Protein AF-A0A4Z2BGU3-F1 (afdb_monomer)

Structure (mmCIF, N/CA/C/O backbone):
data_AF-A0A4Z2BGU3-F1
#
_entry.id   AF-A0A4Z2BGU3-F1
#
loop_
_atom_site.group_PDB
_atom_site.id
_atom_site.type_symbol
_atom_site.label_atom_id
_atom_site.label_alt_id
_atom_site.label_comp_id
_atom_site.label_asym_id
_atom_site.label_entity_id
_atom_site.label_seq_id
_atom_site.pdbx_PDB_ins_code
_atom_site.Cartn_x
_atom_site.Cartn_y
_atom_site.Cartn_z
_atom_site.occupancy
_atom_site.B_iso_or_equiv
_atom_site.auth_seq_id
_atom_site.auth_comp_id
_atom_site.auth_asym_id
_atom_site.auth_atom_id
_atom_site.pdbx_PDB_model_num
ATOM 1 N N . MET A 1 1 ? 43.086 -27.830 48.331 1.00 40.44 1 MET A N 1
ATOM 2 C CA . MET A 1 1 ? 41.665 -27.999 47.960 1.00 40.44 1 MET A CA 1
ATOM 3 C C . MET A 1 1 ? 41.104 -26.617 47.693 1.00 40.44 1 MET A C 1
ATOM 5 O O . MET A 1 1 ? 41.112 -25.776 48.580 1.00 40.44 1 MET A O 1
ATOM 9 N N . THR A 1 2 ? 40.822 -26.339 46.428 1.00 34.16 2 THR A N 1
ATOM 10 C CA . THR A 1 2 ? 40.597 -25.007 45.864 1.00 34.16 2 THR A CA 1
ATOM 11 C C . THR A 1 2 ? 39.148 -24.561 46.048 1.00 34.16 2 THR A C 1
ATOM 13 O O . THR A 1 2 ? 38.227 -25.212 45.564 1.00 34.16 2 THR A O 1
ATOM 16 N N . ASN A 1 3 ? 38.958 -23.426 46.726 1.00 42.12 3 ASN A N 1
ATOM 17 C CA . ASN A 1 3 ? 37.692 -22.697 46.758 1.00 42.12 3 ASN A CA 1
ATOM 18 C C . ASN A 1 3 ? 37.441 -22.068 45.380 1.00 42.12 3 ASN A C 1
ATOM 20 O O . ASN A 1 3 ? 38.198 -21.198 44.949 1.00 42.12 3 ASN A O 1
ATOM 24 N N . PHE A 1 4 ? 36.389 -22.507 44.690 1.00 38.09 4 PHE A N 1
ATOM 25 C CA . PHE A 1 4 ? 35.907 -21.856 43.472 1.00 38.09 4 PHE A CA 1
ATOM 26 C C . PHE A 1 4 ? 34.986 -20.676 43.831 1.00 38.09 4 PHE A C 1
ATOM 28 O O . PHE A 1 4 ? 34.044 -20.861 44.602 1.00 38.09 4 PHE A O 1
ATOM 35 N N . PRO A 1 5 ? 35.209 -19.473 43.272 1.00 45.97 5 PRO A N 1
ATOM 36 C CA . PRO A 1 5 ? 34.321 -18.336 43.465 1.00 45.97 5 PRO A CA 1
ATOM 37 C C . PRO A 1 5 ? 33.085 -18.479 42.565 1.00 45.97 5 PRO A C 1
ATOM 39 O O . PRO A 1 5 ? 33.201 -18.705 41.358 1.00 45.97 5 PRO A O 1
ATOM 42 N N . LEU A 1 6 ? 31.891 -18.323 43.141 1.00 47.41 6 LEU A N 1
ATOM 43 C CA . LEU A 1 6 ? 30.634 -18.268 42.393 1.00 47.41 6 LEU A CA 1
ATOM 44 C C . LEU A 1 6 ? 30.625 -17.013 41.508 1.00 47.41 6 LEU A C 1
ATOM 46 O O . LEU A 1 6 ? 30.475 -15.884 41.970 1.00 47.41 6 LEU A O 1
ATOM 50 N N . SER A 1 7 ? 30.833 -17.219 40.211 1.00 49.62 7 SER A N 1
ATOM 51 C CA . SER A 1 7 ? 30.857 -16.169 39.200 1.00 49.62 7 SER A CA 1
ATOM 52 C C . SER A 1 7 ? 29.472 -15.542 38.999 1.00 49.62 7 SER A C 1
ATOM 54 O O . SER A 1 7 ? 28.529 -16.226 38.599 1.00 49.62 7 SER A O 1
ATOM 56 N N . GLY A 1 8 ? 29.382 -14.218 39.154 1.00 49.88 8 GLY A N 1
ATOM 57 C CA . GLY A 1 8 ? 28.231 -13.360 38.832 1.00 49.88 8 GLY A CA 1
ATOM 58 C C . GLY A 1 8 ? 27.866 -13.261 37.340 1.00 49.88 8 GLY A C 1
ATOM 59 O O . GLY A 1 8 ? 27.484 -12.196 36.865 1.00 49.88 8 GLY A O 1
ATOM 60 N N . ARG A 1 9 ? 27.988 -14.356 36.577 1.00 48.38 9 ARG A N 1
ATOM 61 C CA . ARG A 1 9 ? 27.532 -14.448 35.176 1.00 48.38 9 ARG A CA 1
ATOM 62 C C . ARG A 1 9 ? 26.147 -15.076 35.032 1.00 48.38 9 ARG A C 1
ATOM 64 O O . ARG A 1 9 ? 25.518 -14.880 33.999 1.00 48.38 9 ARG A O 1
ATOM 71 N N . TYR A 1 10 ? 25.663 -15.781 36.055 1.00 39.12 10 TYR A N 1
ATOM 72 C CA . TYR A 1 10 ? 24.391 -16.504 35.971 1.00 39.12 10 TYR A CA 1
ATOM 73 C C . TYR A 1 10 ? 23.159 -15.585 36.119 1.00 39.12 10 TYR A C 1
ATOM 75 O O . TYR A 1 10 ? 22.133 -15.842 35.501 1.00 39.12 10 TYR A O 1
ATOM 83 N N . CYS A 1 11 ? 23.266 -14.449 36.828 1.00 44.94 11 CYS A N 1
ATOM 84 C CA . CYS A 1 11 ? 22.149 -13.492 36.950 1.00 44.94 11 CYS A CA 1
ATOM 85 C C . CYS A 1 11 ? 21.873 -12.667 35.678 1.00 44.94 11 CYS A C 1
ATOM 87 O O . CYS A 1 11 ? 20.721 -12.341 35.409 1.00 44.94 11 CYS A O 1
ATOM 89 N N . ARG A 1 12 ? 22.881 -12.366 34.841 1.00 44.34 12 ARG A N 1
ATOM 90 C CA . ARG A 1 12 ? 22.673 -11.546 33.621 1.00 44.34 12 ARG A CA 1
ATOM 91 C C . ARG A 1 12 ? 21.883 -12.253 32.518 1.00 44.34 12 ARG A C 1
ATOM 93 O O . ARG A 1 12 ? 21.400 -11.599 31.593 1.00 44.34 12 ARG A O 1
ATOM 100 N N . GLN A 1 13 ? 21.779 -13.580 32.571 1.00 43.09 13 GLN A N 1
ATOM 101 C CA . GLN A 1 13 ? 21.032 -14.341 31.568 1.00 43.09 13 GLN A CA 1
ATOM 102 C C . GLN A 1 13 ? 19.517 -14.276 31.803 1.00 43.09 13 GLN A C 1
ATOM 104 O O . GLN A 1 13 ? 18.765 -14.333 30.834 1.00 43.09 13 GLN A O 1
ATOM 109 N N . TYR A 1 14 ? 19.066 -14.054 33.042 1.00 43.28 14 TYR A N 1
ATOM 110 C CA . TYR A 1 14 ? 17.636 -13.962 33.358 1.00 43.28 14 TYR A CA 1
ATOM 111 C C . TYR A 1 14 ? 17.038 -12.566 33.125 1.00 43.28 14 TYR A C 1
ATOM 113 O O . TYR A 1 14 ? 15.867 -12.466 32.767 1.00 43.28 14 TYR A O 1
ATOM 121 N N . GLU A 1 15 ? 17.827 -11.490 33.214 1.00 46.38 15 GLU A N 1
ATOM 122 C CA . GLU A 1 15 ? 17.351 -10.131 32.886 1.00 46.38 15 GLU A CA 1
ATOM 123 C C . GLU A 1 15 ? 17.120 -9.930 31.378 1.00 46.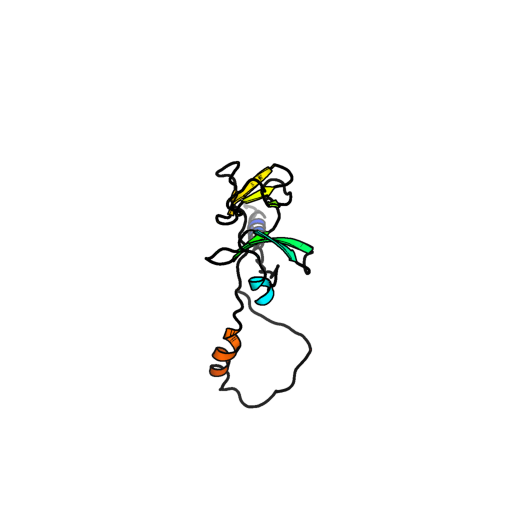38 15 GLU A C 1
ATOM 125 O O . GLU A 1 15 ? 16.245 -9.168 30.972 1.00 46.38 15 GLU A O 1
ATOM 130 N N . ASN A 1 16 ? 17.842 -10.665 30.524 1.00 47.91 16 ASN A N 1
ATOM 131 C CA . ASN A 1 16 ? 17.658 -10.596 29.070 1.00 47.91 16 ASN A CA 1
ATOM 132 C C . ASN A 1 16 ? 16.442 -11.392 28.561 1.00 47.91 16 ASN A C 1
ATOM 134 O O . ASN A 1 16 ? 16.016 -11.187 27.426 1.00 47.91 16 ASN A O 1
ATOM 138 N N . ALA A 1 17 ? 15.852 -12.259 29.390 1.00 47.47 17 ALA A N 1
ATOM 139 C CA . ALA A 1 17 ? 14.669 -13.044 29.034 1.00 47.47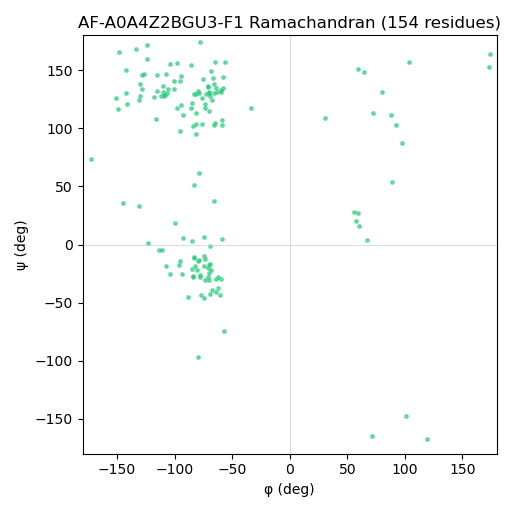 17 ALA A CA 1
ATOM 140 C C . ALA A 1 17 ? 13.343 -12.275 29.220 1.00 47.47 17 ALA A C 1
ATOM 142 O O . ALA A 1 17 ? 12.302 -12.720 28.744 1.00 47.47 17 ALA A O 1
ATOM 143 N N . GLN A 1 18 ? 13.359 -11.109 29.878 1.00 49.94 18 GLN A N 1
ATOM 144 C CA . GLN A 1 18 ? 12.150 -10.337 30.200 1.00 49.94 18 GLN A CA 1
ATOM 145 C C . GLN A 1 18 ? 11.763 -9.265 29.177 1.00 49.94 18 GLN A C 1
ATOM 147 O O . GLN A 1 18 ? 10.771 -8.564 29.372 1.00 49.94 18 GLN A O 1
ATOM 152 N N . LYS A 1 19 ? 12.448 -9.158 28.034 1.00 47.00 19 LYS A N 1
ATOM 153 C CA . LYS A 1 19 ? 11.965 -8.316 26.928 1.00 47.00 19 LYS A CA 1
ATOM 154 C C . LYS A 1 19 ? 10.936 -9.068 26.077 1.00 47.00 19 LYS A C 1
ATOM 156 O O . LYS A 1 19 ? 11.048 -9.139 24.857 1.00 47.00 19 LYS A O 1
ATOM 161 N N . MET A 1 20 ? 9.924 -9.633 26.734 1.00 49.03 20 MET A N 1
ATOM 162 C CA . MET A 1 20 ? 8.697 -10.070 26.077 1.00 49.03 20 MET A CA 1
ATOM 163 C C . MET A 1 20 ? 8.008 -8.808 25.564 1.00 49.03 20 MET A C 1
ATOM 165 O O . MET A 1 20 ? 7.465 -8.013 26.329 1.00 49.03 20 MET A O 1
ATOM 169 N N . ILE A 1 21 ? 8.127 -8.575 24.260 1.00 57.31 21 ILE A N 1
ATOM 170 C CA . ILE A 1 21 ? 7.494 -7.457 23.569 1.00 57.31 21 ILE A CA 1
ATOM 171 C C . ILE A 1 21 ? 5.989 -7.598 23.797 1.00 57.31 21 ILE A C 1
ATOM 173 O O . ILE A 1 21 ? 5.360 -8.493 23.238 1.00 57.31 21 ILE A O 1
ATOM 177 N N . SER A 1 22 ? 5.417 -6.734 24.636 1.00 64.00 22 SER A N 1
ATOM 178 C CA . SER A 1 22 ? 3.969 -6.594 24.758 1.00 64.00 22 SER A CA 1
ATOM 179 C C . SER A 1 22 ? 3.425 -6.203 23.382 1.00 64.00 22 SER A C 1
ATOM 181 O O . SER A 1 22 ? 3.617 -5.075 22.921 1.00 64.00 22 SER A O 1
ATOM 183 N N . GLN A 1 23 ? 2.827 -7.160 22.672 1.00 64.62 23 GLN A N 1
ATOM 184 C CA . GLN A 1 23 ? 2.214 -6.912 21.373 1.00 64.62 23 GLN A CA 1
ATOM 185 C C . GLN A 1 23 ? 0.831 -6.316 21.614 1.00 64.62 23 GLN A C 1
ATOM 187 O O . GLN A 1 23 ? -0.105 -7.010 21.996 1.00 64.62 23 GLN A O 1
ATOM 192 N N . LYS A 1 24 ? 0.708 -5.002 21.422 1.00 72.06 24 LYS A N 1
ATOM 193 C CA . LYS A 1 24 ? -0.573 -4.303 21.515 1.00 72.06 24 LYS A CA 1
ATOM 194 C C . LYS A 1 24 ? -1.147 -4.113 20.115 1.00 72.06 24 LYS A C 1
ATOM 196 O O . LYS A 1 24 ? -0.552 -3.421 19.291 1.00 72.06 24 LYS A O 1
ATOM 201 N N . ALA A 1 25 ? -2.311 -4.702 19.854 1.00 75.12 25 ALA A N 1
ATOM 202 C CA . ALA A 1 25 ? -3.084 -4.387 18.661 1.00 75.12 25 ALA A CA 1
ATOM 203 C C . ALA A 1 25 ? -3.674 -2.974 18.792 1.00 75.12 25 ALA A C 1
ATOM 205 O O . ALA A 1 25 ? -4.195 -2.598 19.843 1.00 75.12 25 ALA A O 1
ATOM 206 N N . GLN A 1 26 ? -3.579 -2.186 17.725 1.00 80.94 26 GLN A N 1
ATOM 207 C CA . GLN A 1 26 ? -4.159 -0.850 17.648 1.00 80.94 26 GLN A CA 1
ATOM 208 C C . GLN A 1 26 ? -5.001 -0.750 16.381 1.00 80.94 26 GLN A C 1
ATOM 210 O O . GLN A 1 26 ? -4.556 -1.135 15.298 1.00 80.94 26 GLN A O 1
ATOM 215 N N . VAL A 1 27 ? -6.206 -0.203 16.519 1.00 83.31 27 VAL A N 1
ATOM 216 C CA . VAL A 1 27 ? -7.019 0.198 15.373 1.00 83.31 27 VAL A CA 1
ATOM 217 C C . VAL A 1 27 ? -6.403 1.465 14.794 1.00 83.31 27 VAL A C 1
ATOM 219 O O . VAL A 1 27 ? -6.238 2.449 15.503 1.00 83.31 27 VAL A O 1
ATOM 222 N N . VAL A 1 28 ? -6.006 1.416 13.524 1.00 83.69 28 VAL A N 1
ATOM 223 C CA . VAL A 1 28 ? -5.328 2.541 12.855 1.00 83.69 28 VAL A CA 1
ATOM 224 C C . VAL A 1 28 ? -6.206 3.255 11.831 1.00 83.69 28 VAL A C 1
ATOM 226 O O . VAL A 1 28 ? -5.907 4.378 11.433 1.00 83.69 28 VAL A O 1
ATOM 229 N N . LEU A 1 29 ? -7.279 2.602 11.383 1.00 83.69 29 LEU A N 1
ATOM 230 C CA . LEU A 1 29 ? -8.232 3.145 10.428 1.00 83.69 29 LEU A CA 1
ATOM 231 C C . LEU A 1 29 ? -9.607 2.519 10.682 1.00 83.69 29 LEU A C 1
ATOM 233 O O . LEU A 1 29 ? -9.737 1.296 10.679 1.00 83.69 29 LEU A O 1
ATOM 237 N N . LEU A 1 30 ? -10.614 3.369 10.870 1.00 83.12 30 LEU A N 1
ATOM 238 C CA . LEU A 1 30 ? -12.020 2.991 10.976 1.00 83.12 30 LEU A CA 1
ATOM 239 C C . LEU A 1 30 ? -12.741 3.435 9.706 1.00 83.12 30 LEU A C 1
ATOM 241 O O . LEU A 1 30 ? -12.617 4.586 9.290 1.00 83.12 30 LEU A O 1
ATOM 245 N N . LEU A 1 31 ? -13.467 2.511 9.083 1.00 83.25 31 LEU A N 1
ATOM 246 C CA . LEU A 1 31 ? -14.302 2.780 7.919 1.00 83.25 31 LEU A CA 1
ATOM 247 C C . LEU A 1 31 ? -15.678 2.182 8.176 1.00 83.25 31 LEU A C 1
ATOM 249 O O . LEU A 1 31 ? -15.784 0.988 8.452 1.00 83.25 31 LEU A O 1
ATOM 253 N N . ASP A 1 32 ? -16.708 3.012 8.079 1.00 82.75 32 ASP A N 1
ATOM 254 C CA . ASP A 1 32 ? -18.094 2.562 8.100 1.00 82.75 32 ASP A CA 1
ATOM 255 C C . ASP A 1 32 ? -18.505 1.967 6.739 1.00 82.75 32 ASP A C 1
ATOM 257 O O . ASP A 1 32 ? -17.751 1.981 5.755 1.00 82.75 32 ASP A O 1
ATOM 261 N N . ALA A 1 33 ? -19.717 1.416 6.685 1.00 83.19 33 ALA A N 1
ATOM 262 C CA . ALA A 1 33 ? -20.245 0.783 5.484 1.00 83.19 33 ALA A CA 1
ATOM 263 C C . ALA A 1 33 ? -20.380 1.764 4.304 1.00 83.19 33 ALA A C 1
ATOM 265 O O . ALA A 1 33 ? -20.100 1.394 3.163 1.00 83.19 33 ALA A O 1
ATOM 266 N N . GLU A 1 34 ? -20.759 3.018 4.551 1.00 85.44 34 GLU A N 1
ATOM 267 C CA . GLU A 1 34 ? -20.930 4.036 3.510 1.00 85.44 34 GLU A CA 1
ATOM 268 C C . GLU A 1 34 ? -19.580 4.452 2.908 1.00 85.44 34 GLU A C 1
ATOM 270 O O . GLU A 1 34 ? -19.411 4.525 1.685 1.00 85.44 34 GLU A O 1
ATOM 275 N N . MET A 1 35 ? -18.567 4.631 3.755 1.00 85.19 35 MET A N 1
ATOM 276 C CA . MET A 1 35 ? -17.184 4.873 3.366 1.00 85.19 35 MET A CA 1
ATOM 277 C C . MET A 1 35 ? -16.633 3.707 2.553 1.00 85.19 35 MET A C 1
ATOM 279 O O . MET A 1 35 ? -15.996 3.927 1.527 1.00 85.19 35 MET A O 1
ATOM 283 N N . VAL A 1 36 ? -16.897 2.466 2.963 1.00 85.25 36 VAL A N 1
ATOM 284 C CA . VAL A 1 36 ? -16.493 1.268 2.215 1.00 85.25 36 VAL A CA 1
ATOM 285 C C . VAL A 1 36 ? -17.194 1.188 0.853 1.00 85.25 36 VAL A C 1
ATOM 287 O O . VAL A 1 36 ? -16.563 0.851 -0.160 1.00 85.25 36 VAL A O 1
ATOM 290 N N . ASN A 1 37 ? -18.479 1.527 0.794 1.00 84.88 37 ASN A N 1
ATOM 291 C CA . ASN A 1 37 ? -19.263 1.516 -0.438 1.00 84.88 37 ASN A CA 1
ATOM 292 C C . ASN A 1 37 ? -18.798 2.593 -1.422 1.00 84.88 37 ASN A C 1
ATOM 294 O O . ASN A 1 37 ? -18.656 2.295 -2.608 1.00 84.88 37 ASN A O 1
ATOM 298 N N . SER A 1 38 ? -18.451 3.781 -0.926 1.00 88.81 38 SER A N 1
ATOM 299 C CA . SER A 1 38 ? -17.928 4.893 -1.730 1.00 88.81 38 SER A CA 1
ATOM 300 C C . SER A 1 38 ? -16.484 4.709 -2.215 1.00 88.81 38 SER A C 1
ATOM 302 O O . SER A 1 38 ? -16.051 5.436 -3.111 1.00 88.81 38 SER A O 1
ATOM 304 N N . LEU A 1 39 ? -15.728 3.731 -1.690 1.00 90.19 39 LEU A N 1
ATOM 305 C CA . LEU A 1 39 ? -14.416 3.385 -2.248 1.00 90.19 39 LEU A CA 1
ATOM 306 C C . LEU A 1 39 ? -14.556 2.952 -3.709 1.00 90.19 39 LEU A C 1
ATOM 308 O O . LEU A 1 39 ? -15.349 2.061 -4.041 1.00 90.19 39 LEU A O 1
ATOM 312 N N . GLN A 1 40 ? -13.710 3.524 -4.560 1.00 91.12 40 GLN A N 1
ATOM 313 C CA . GLN A 1 40 ? -13.611 3.132 -5.959 1.00 91.12 40 GLN A CA 1
ATOM 314 C C . GLN A 1 40 ? -13.015 1.727 -6.060 1.00 91.12 40 GLN A C 1
ATOM 316 O O . GLN A 1 40 ? -12.200 1.324 -5.228 1.00 91.12 40 GLN A O 1
ATOM 321 N N . VAL A 1 41 ? -13.403 0.967 -7.083 1.00 91.25 41 VAL A N 1
ATOM 322 C CA . VAL A 1 41 ? -12.719 -0.296 -7.391 1.00 91.25 41 VAL A CA 1
ATOM 323 C C . VAL A 1 41 ? -11.269 0.021 -7.775 1.00 91.25 41 VAL A C 1
ATOM 325 O O . VAL A 1 41 ? -11.017 0.916 -8.578 1.00 91.25 41 VAL A O 1
ATOM 328 N N . GLY A 1 42 ? -10.318 -0.701 -7.183 1.00 93.06 42 GLY A N 1
ATOM 329 C CA . GLY A 1 42 ? -8.885 -0.448 -7.311 1.00 93.06 42 GLY A CA 1
ATOM 330 C C . GLY A 1 42 ? -8.290 0.294 -6.110 1.00 93.06 42 GLY A C 1
ATOM 331 O O . GLY A 1 42 ? -8.686 0.083 -4.959 1.00 93.06 42 GLY A O 1
ATOM 332 N N . ILE A 1 43 ? -7.272 1.112 -6.378 1.00 95.31 43 ILE A N 1
ATOM 333 C CA . ILE A 1 43 ? -6.455 1.790 -5.362 1.00 95.31 43 ILE A CA 1
ATOM 334 C C . ILE A 1 43 ? -7.142 3.055 -4.839 1.00 95.31 43 ILE A C 1
ATOM 336 O O . ILE A 1 43 ? -7.504 3.941 -5.608 1.00 95.31 43 ILE A O 1
ATOM 340 N N . ASN A 1 44 ? -7.221 3.176 -3.516 1.00 94.69 44 ASN A N 1
ATOM 341 C CA . ASN A 1 44 ? -7.727 4.335 -2.791 1.00 94.69 44 ASN A CA 1
ATOM 342 C C . ASN A 1 44 ? -6.717 4.736 -1.708 1.00 94.69 44 ASN A C 1
ATOM 344 O O . ASN A 1 44 ? -6.193 3.881 -0.997 1.00 94.69 44 ASN A O 1
ATOM 348 N N . PHE A 1 45 ? -6.478 6.034 -1.532 1.00 94.62 45 PHE A N 1
ATOM 349 C CA . PHE A 1 45 ? -5.626 6.550 -0.460 1.00 94.62 45 PHE A CA 1
ATOM 350 C C . PHE A 1 45 ? -6.491 7.204 0.614 1.00 94.62 45 PHE A C 1
ATOM 352 O O . PHE A 1 45 ? -7.341 8.041 0.311 1.00 94.62 45 PHE A O 1
ATOM 359 N N . LYS A 1 46 ? -6.267 6.843 1.878 1.00 92.88 46 LYS A N 1
ATOM 360 C CA . LYS A 1 46 ? -6.944 7.452 3.029 1.00 92.88 46 LYS A CA 1
ATOM 361 C C . LYS A 1 46 ? -5.927 7.897 4.062 1.00 92.88 46 LYS A C 1
ATOM 363 O O . LYS A 1 46 ? -4.878 7.280 4.217 1.00 92.88 46 LYS A O 1
ATOM 368 N N . LYS A 1 47 ? -6.223 8.992 4.750 1.00 91.88 47 LYS A N 1
ATOM 369 C CA . LYS A 1 47 ? -5.459 9.431 5.917 1.00 91.88 47 LYS A CA 1
ATOM 370 C C . LYS A 1 47 ? -6.291 9.140 7.150 1.00 91.88 47 LYS A C 1
ATOM 372 O O . LYS A 1 47 ? -7.488 9.420 7.138 1.00 91.88 47 LYS A O 1
ATOM 377 N N . SER A 1 48 ? -5.673 8.5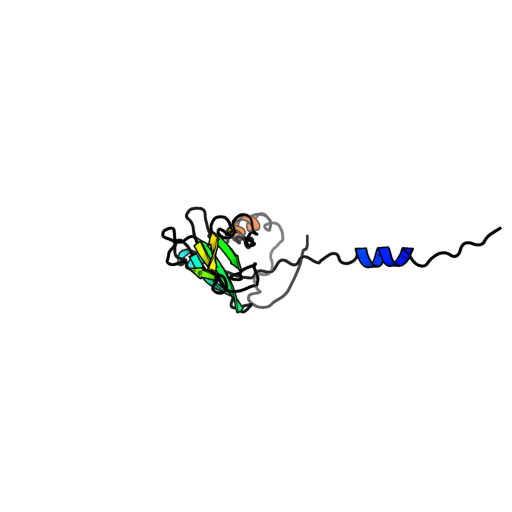58 8.165 1.00 87.19 48 SER A N 1
ATOM 378 C CA . SER A 1 48 ? -6.347 8.384 9.441 1.00 87.19 48 SER A CA 1
ATOM 379 C C . SER A 1 48 ? -6.305 9.705 10.211 1.00 87.19 48 SER A C 1
ATOM 381 O O . SER A 1 48 ? -5.243 10.332 10.284 1.00 87.19 48 SER A O 1
ATOM 383 N N . PRO A 1 49 ? -7.445 10.159 10.755 1.0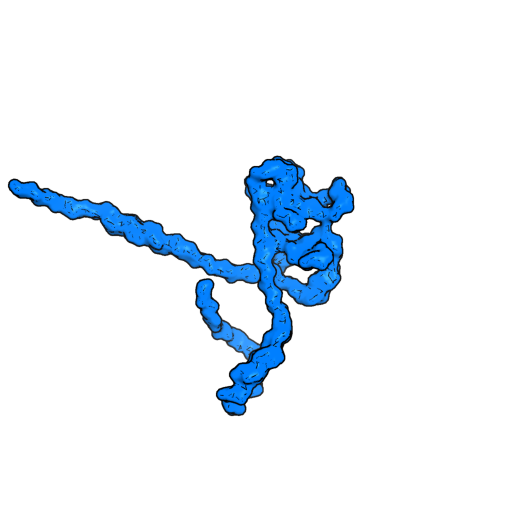0 82.44 49 PRO A N 1
ATOM 384 C CA . PRO A 1 49 ? -7.487 11.362 11.574 1.00 82.44 49 PRO A CA 1
ATOM 385 C C . PRO A 1 49 ? -6.795 11.162 12.929 1.00 82.44 49 PRO A C 1
ATOM 387 O O . PRO A 1 49 ? -6.329 12.137 13.506 1.00 82.44 49 PRO A O 1
ATOM 390 N N . GLU A 1 50 ? -6.701 9.923 13.425 1.00 82.25 50 GLU A N 1
ATOM 391 C CA . GLU A 1 50 ? -6.153 9.636 14.756 1.00 82.25 50 GLU A CA 1
ATOM 392 C C . GLU A 1 50 ? -4.624 9.698 14.799 1.00 82.25 50 GLU A C 1
ATOM 394 O O . GLU A 1 50 ? -4.052 10.246 15.738 1.00 82.25 50 GLU A O 1
ATOM 399 N N . ASP A 1 51 ? -3.947 9.136 13.793 1.00 83.56 51 ASP A N 1
ATOM 400 C CA . ASP A 1 51 ? -2.481 9.060 13.761 1.00 83.56 51 ASP A CA 1
ATOM 401 C C . ASP A 1 51 ? -1.834 9.958 12.692 1.00 83.56 51 ASP A C 1
ATOM 403 O O . ASP A 1 51 ? -0.605 10.037 12.612 1.00 83.56 51 ASP A O 1
ATOM 407 N N . GLY A 1 52 ? -2.643 10.616 11.855 1.00 87.12 52 GLY A N 1
ATOM 408 C CA . GLY A 1 52 ? -2.198 11.471 10.753 1.00 87.12 52 GLY A CA 1
ATOM 409 C C . GLY A 1 52 ? -1.498 10.728 9.608 1.00 87.12 52 GLY A C 1
ATOM 410 O O . GLY A 1 52 ? -1.011 11.362 8.666 1.00 87.12 52 GLY A O 1
ATOM 411 N N . LYS A 1 53 ? -1.419 9.393 9.653 1.00 90.94 53 LYS A N 1
ATOM 412 C CA . LYS A 1 53 ? -0.707 8.580 8.664 1.00 90.94 53 LYS A CA 1
ATOM 413 C C . LYS A 1 53 ? -1.597 8.270 7.475 1.00 90.94 53 LYS A C 1
ATOM 415 O O . LYS A 1 53 ? -2.825 8.244 7.547 1.00 90.94 53 LYS A O 1
ATOM 420 N N . SER A 1 54 ? -0.942 8.027 6.345 1.00 94.69 54 SER A N 1
ATOM 421 C CA . SER A 1 54 ? -1.607 7.624 5.113 1.00 94.69 54 SER A CA 1
ATOM 422 C C . SER A 1 54 ? -1.600 6.105 4.965 1.00 94.69 54 SER A C 1
ATOM 424 O O . SER A 1 54 ? -0.615 5.425 5.256 1.00 94.69 54 SER A O 1
ATOM 426 N N . TYR A 1 55 ? -2.714 5.595 4.468 1.00 95.06 55 TYR A N 1
ATOM 427 C CA . TYR A 1 55 ? -3.018 4.198 4.233 1.00 95.06 55 TYR A CA 1
ATOM 428 C C . TYR A 1 55 ? -3.466 4.019 2.786 1.00 95.06 55 TYR A C 1
ATOM 430 O O . TYR A 1 55 ? -4.099 4.905 2.201 1.00 95.06 55 TYR A O 1
ATOM 438 N N . ILE A 1 56 ? -3.130 2.869 2.213 1.00 95.75 56 ILE A N 1
ATOM 439 C CA . ILE A 1 56 ? -3.553 2.471 0.873 1.00 95.75 56 ILE A CA 1
ATOM 440 C C . ILE A 1 56 ? -4.564 1.351 1.033 1.00 95.75 56 ILE A C 1
ATOM 442 O O . ILE A 1 56 ? -4.291 0.362 1.710 1.00 95.75 56 ILE A O 1
ATOM 446 N N . LEU A 1 57 ? -5.716 1.506 0.396 1.00 94.69 57 LEU A N 1
ATOM 447 C CA . LEU A 1 57 ? -6.777 0.521 0.346 1.00 94.69 57 LEU A CA 1
ATOM 448 C C . LEU A 1 57 ? -6.951 0.052 -1.088 1.00 94.69 57 LEU A C 1
ATOM 450 O O . LEU A 1 57 ? -7.042 0.857 -2.010 1.00 94.69 57 LEU A O 1
ATOM 454 N N . TYR A 1 58 ? -7.019 -1.256 -1.271 1.00 94.50 58 TYR A N 1
ATOM 455 C CA . TYR A 1 58 ? -7.249 -1.879 -2.559 1.00 94.50 58 TYR A CA 1
ATOM 456 C C . TYR A 1 58 ? -8.567 -2.637 -2.527 1.00 94.50 58 TYR A C 1
ATOM 458 O O . TYR A 1 58 ? -8.678 -3.671 -1.867 1.00 94.50 58 TYR A O 1
ATOM 466 N N . LYS A 1 59 ? -9.575 -2.109 -3.223 1.00 92.25 59 LYS A N 1
ATOM 467 C CA . LYS A 1 59 ? -10.900 -2.722 -3.336 1.00 92.25 59 LYS A CA 1
ATOM 468 C C . LYS A 1 59 ? -10.963 -3.568 -4.599 1.00 92.25 59 LYS A C 1
ATOM 470 O O . LYS A 1 59 ? -10.815 -3.065 -5.708 1.00 92.25 59 LYS A O 1
ATOM 475 N N . SER A 1 60 ? -11.215 -4.854 -4.418 1.00 89.81 60 SER A N 1
ATOM 476 C CA . SER A 1 60 ? -11.385 -5.842 -5.483 1.00 89.81 60 SER A CA 1
ATOM 477 C C . SER A 1 60 ? -12.737 -6.540 -5.341 1.00 89.81 60 SER A C 1
ATOM 479 O O . SER A 1 60 ? -13.411 -6.394 -4.321 1.00 89.81 60 SER A O 1
ATOM 481 N N . LYS A 1 61 ? -13.123 -7.352 -6.333 1.00 85.25 61 LYS A N 1
ATOM 482 C CA . LYS A 1 61 ? -14.339 -8.183 -6.246 1.00 85.25 61 LYS A CA 1
ATOM 483 C C . LYS A 1 61 ? -14.295 -9.173 -5.073 1.00 85.25 61 LYS A C 1
ATOM 485 O O . LYS A 1 61 ? -15.333 -9.494 -4.516 1.00 85.25 61 LYS A O 1
ATOM 490 N N . SER A 1 62 ? -13.102 -9.622 -4.678 1.00 81.88 62 SER A N 1
ATOM 491 C CA . SER A 1 62 ? -12.886 -10.548 -3.556 1.00 81.88 62 SER A CA 1
ATOM 492 C C . SER A 1 62 ? -12.792 -9.859 -2.188 1.00 81.88 62 SER A C 1
ATOM 494 O O . SER A 1 62 ? -12.509 -10.516 -1.191 1.00 81.88 62 SER A O 1
ATOM 496 N N . GLY A 1 63 ? -12.974 -8.536 -2.125 1.00 85.75 63 GLY A N 1
ATOM 497 C CA . GLY A 1 63 ? -12.905 -7.752 -0.892 1.00 85.75 63 GLY A CA 1
ATOM 498 C C . GLY A 1 63 ? -11.816 -6.681 -0.912 1.00 85.75 63 GLY A C 1
ATOM 499 O O . GLY A 1 63 ? -11.257 -6.337 -1.957 1.00 85.75 63 GLY A O 1
ATOM 500 N N . ILE A 1 64 ? -11.529 -6.127 0.266 1.00 89.56 64 ILE A N 1
ATOM 501 C CA . ILE A 1 64 ? -10.669 -4.945 0.430 1.00 89.56 64 ILE A CA 1
ATOM 502 C C . ILE A 1 64 ? -9.385 -5.339 1.123 1.00 89.56 64 ILE A C 1
ATOM 504 O O . ILE A 1 64 ? -9.464 -5.921 2.191 1.00 89.56 64 ILE A O 1
ATOM 508 N N . LYS A 1 65 ? -8.221 -5.013 0.576 1.00 92.06 65 LYS A N 1
ATOM 509 C CA . LYS A 1 65 ? -6.927 -5.123 1.263 1.00 92.06 65 LYS A CA 1
ATOM 510 C C . LYS A 1 65 ? -6.440 -3.748 1.692 1.00 92.06 65 LYS A C 1
ATOM 512 O O . LYS A 1 65 ? -6.813 -2.756 1.072 1.00 92.06 65 LYS A O 1
ATOM 517 N N . ALA A 1 66 ? -5.597 -3.682 2.715 1.00 93.31 66 ALA A N 1
ATOM 518 C CA . ALA A 1 66 ? -5.027 -2.417 3.158 1.00 93.31 66 ALA A CA 1
ATOM 519 C C . ALA A 1 66 ? -3.571 -2.568 3.593 1.00 93.31 66 ALA A C 1
ATOM 521 O O . ALA A 1 66 ? -3.169 -3.618 4.084 1.00 93.31 66 ALA A O 1
ATOM 522 N N . CYS A 1 67 ? -2.785 -1.509 3.434 1.00 95.06 67 CYS A N 1
ATOM 523 C CA . CYS A 1 67 ? -1.435 -1.412 3.974 1.00 95.06 67 CYS A CA 1
ATOM 524 C C . CYS A 1 67 ? -1.100 0.041 4.339 1.00 95.06 67 CYS A C 1
ATOM 526 O O . CYS A 1 67 ? -1.794 0.985 3.946 1.00 95.06 67 CYS A O 1
ATOM 528 N N . LYS A 1 68 ? -0.025 0.24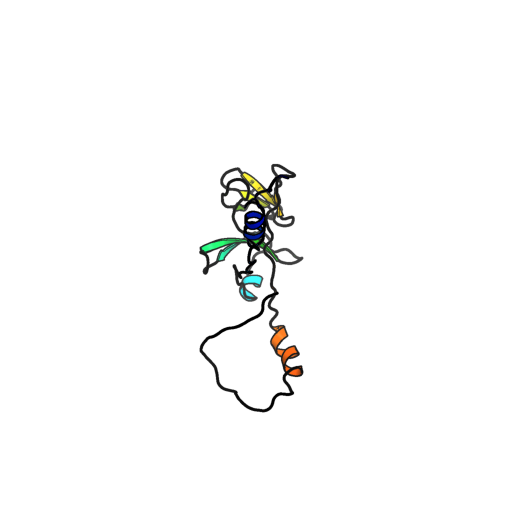1 5.105 1.00 95.06 68 LYS A N 1
ATOM 529 C CA . LYS A 1 68 ? 0.519 1.584 5.349 1.00 95.06 68 LYS A CA 1
ATOM 530 C C . LYS A 1 68 ? 1.064 2.160 4.044 1.00 95.06 68 LYS A C 1
ATOM 532 O O . LYS A 1 68 ? 1.766 1.471 3.302 1.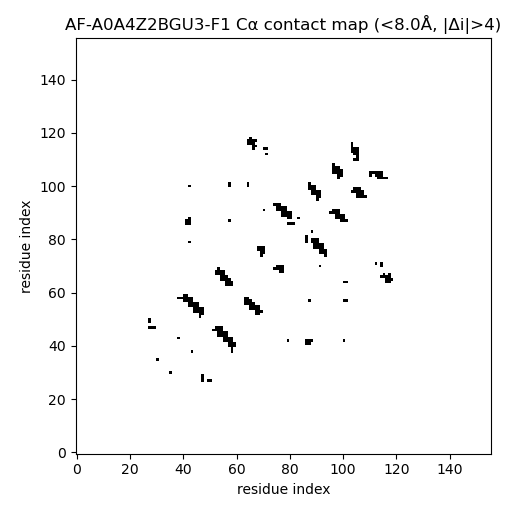00 95.06 68 LYS A O 1
ATOM 537 N N . ASN A 1 69 ? 0.812 3.442 3.797 1.00 96.44 69 ASN A N 1
ATOM 538 C CA . ASN A 1 69 ? 1.385 4.162 2.665 1.00 96.44 69 ASN A CA 1
ATOM 539 C C . ASN A 1 69 ? 2.833 4.576 2.961 1.00 96.44 69 ASN A C 1
ATOM 541 O O . ASN A 1 69 ? 3.152 5.755 3.034 1.00 96.44 69 ASN A O 1
ATOM 545 N N . GLN A 1 70 ? 3.701 3.598 3.193 1.00 95.25 70 GLN A N 1
ATOM 546 C CA . GLN A 1 70 ? 5.118 3.820 3.438 1.00 95.25 70 GLN A CA 1
ATOM 547 C C . GLN A 1 70 ? 5.904 2.714 2.750 1.00 95.25 70 GLN A C 1
ATOM 549 O O . GLN A 1 70 ? 5.718 1.534 3.046 1.00 95.25 70 GLN A O 1
ATOM 554 N N . CYS A 1 71 ? 6.796 3.087 1.841 1.00 94.56 71 CYS A N 1
ATOM 555 C CA . CYS A 1 71 ? 7.662 2.129 1.178 1.00 94.56 71 CYS A CA 1
ATOM 556 C C . CYS A 1 71 ? 8.689 1.565 2.170 1.00 94.56 71 CYS A C 1
ATOM 558 O O . CYS A 1 71 ? 9.406 2.318 2.828 1.00 94.56 71 CYS A O 1
ATOM 560 N N . LYS A 1 72 ? 8.786 0.235 2.254 1.00 93.56 72 LYS A N 1
ATOM 561 C CA . LYS A 1 72 ? 9.722 -0.474 3.137 1.00 93.56 72 LYS A CA 1
ATOM 562 C C . LYS A 1 72 ? 11.191 -0.353 2.744 1.00 93.56 72 LYS A C 1
ATOM 564 O O . LYS A 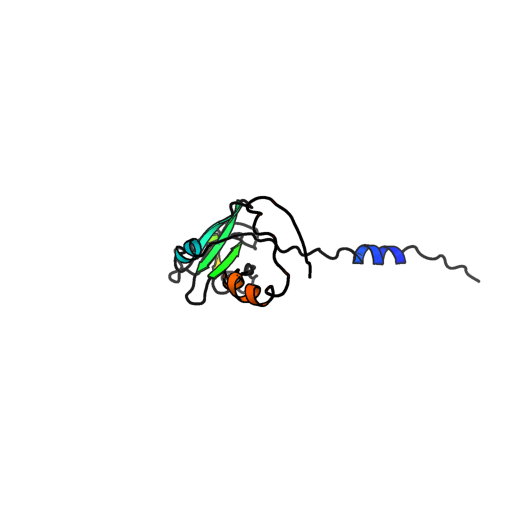1 72 ? 12.033 -0.617 3.585 1.00 93.56 72 LYS A O 1
ATOM 569 N N . HIS A 1 73 ? 11.492 0.064 1.514 1.00 87.94 73 HIS A N 1
ATOM 570 C CA . HIS A 1 73 ? 12.869 0.176 1.034 1.00 87.94 73 HIS A CA 1
ATOM 571 C C . HIS A 1 73 ? 13.716 1.101 1.922 1.00 87.94 73 HIS A C 1
ATOM 573 O O . HIS A 1 73 ? 14.541 0.658 2.709 1.00 87.94 73 HIS A O 1
ATOM 579 N N . GLN A 1 74 ? 13.489 2.406 1.804 1.00 88.88 74 GLN A N 1
ATOM 580 C CA . GLN A 1 74 ? 14.158 3.460 2.575 1.00 88.88 74 GLN A CA 1
ATOM 581 C C . GLN A 1 74 ? 13.151 4.586 2.852 1.00 88.88 74 GLN A C 1
ATOM 583 O O . GLN A 1 74 ? 13.428 5.788 2.779 1.00 88.88 74 GLN A O 1
ATOM 588 N N . GLY A 1 75 ? 11.901 4.180 3.073 1.00 88.69 75 GLY A N 1
ATOM 589 C CA . GLY A 1 75 ? 10.768 5.079 3.126 1.00 88.69 75 GLY A CA 1
ATOM 590 C C . GLY A 1 75 ? 10.362 5.654 1.770 1.00 88.69 75 GLY A C 1
ATOM 591 O O . GLY A 1 75 ? 10.756 5.180 0.703 1.00 88.69 75 GLY A O 1
ATOM 592 N N . GLY A 1 76 ? 9.547 6.705 1.835 1.00 93.31 76 GLY A N 1
ATOM 593 C CA . GLY A 1 76 ? 8.848 7.280 0.688 1.00 93.31 76 GLY A CA 1
ATOM 594 C C . GLY A 1 76 ? 7.380 6.871 0.687 1.00 93.31 76 GLY A C 1
ATOM 595 O O . GLY A 1 76 ? 7.002 5.874 1.303 1.00 93.31 76 GLY A O 1
ATOM 596 N N . LEU A 1 77 ? 6.563 7.665 0.008 1.00 96.31 77 LEU A N 1
ATOM 597 C CA . LEU A 1 77 ? 5.140 7.395 -0.142 1.00 96.31 77 LEU A CA 1
ATOM 598 C C . LEU A 1 77 ? 4.901 6.717 -1.484 1.00 96.31 77 LEU A C 1
ATOM 600 O O . LEU A 1 77 ? 5.682 6.862 -2.427 1.00 96.31 77 LEU A O 1
ATOM 604 N N . PHE A 1 78 ? 3.807 5.987 -1.568 1.00 97.00 78 PHE A N 1
ATOM 605 C CA . P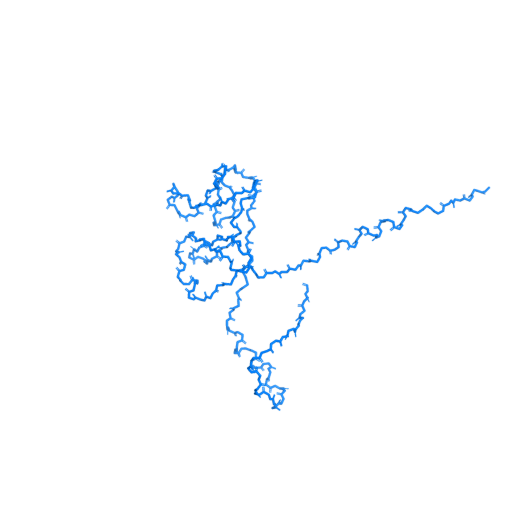HE A 1 78 ? 3.318 5.447 -2.814 1.00 97.00 78 PHE A CA 1
ATOM 606 C C . PHE A 1 78 ? 2.283 6.377 -3.438 1.00 97.00 78 PHE A C 1
ATOM 608 O O . PHE A 1 78 ? 1.472 6.997 -2.747 1.00 97.00 78 PHE A O 1
ATOM 615 N N . ILE A 1 79 ? 2.306 6.425 -4.764 1.00 96.31 79 ILE A N 1
ATOM 616 C CA . ILE A 1 79 ? 1.300 7.062 -5.611 1.00 96.31 79 ILE A CA 1
ATOM 617 C C . ILE A 1 79 ? 0.763 6.038 -6.607 1.00 96.31 79 ILE A C 1
ATOM 619 O O . ILE A 1 79 ? 1.407 5.019 -6.865 1.00 96.31 79 ILE A O 1
ATOM 623 N N . LYS A 1 80 ? -0.421 6.290 -7.169 1.00 95.38 80 LYS A N 1
ATOM 624 C CA . LYS A 1 80 ? -0.966 5.438 -8.231 1.00 95.38 80 LYS A CA 1
ATOM 625 C C . LYS A 1 80 ? -0.007 5.438 -9.422 1.00 95.38 80 LYS A C 1
ATOM 627 O O . LYS A 1 80 ? 0.463 6.502 -9.825 1.00 95.38 80 LYS A O 1
ATOM 632 N N . ASP A 1 81 ? 0.289 4.261 -9.961 1.00 93.94 81 ASP A N 1
ATOM 633 C CA . ASP A 1 81 ? 1.075 4.169 -11.184 1.00 93.94 81 ASP A CA 1
ATOM 634 C C . ASP A 1 81 ? 0.163 4.412 -12.390 1.00 93.94 81 ASP A C 1
ATOM 636 O O . ASP A 1 81 ? -0.759 3.641 -12.638 1.00 93.94 81 ASP A O 1
ATOM 640 N N . ILE A 1 82 ? 0.378 5.516 -13.108 1.00 89.19 82 ILE A N 1
ATOM 641 C CA . ILE A 1 82 ? -0.440 5.882 -14.278 1.00 89.19 82 ILE A CA 1
ATOM 642 C C . ILE A 1 82 ? -0.184 4.970 -15.481 1.00 89.19 82 ILE A C 1
ATOM 644 O O . ILE A 1 82 ? -1.017 4.891 -16.376 1.00 89.19 82 ILE A O 1
ATOM 648 N N . GLU A 1 83 ? 0.960 4.285 -15.492 1.00 87.50 83 GLU A N 1
ATOM 649 C CA . GLU A 1 83 ? 1.336 3.323 -16.530 1.00 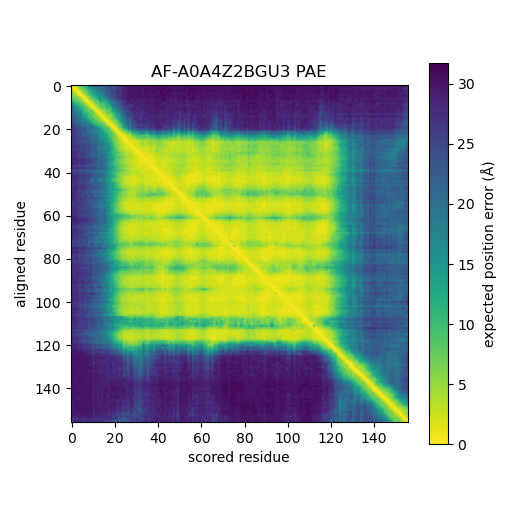87.50 83 GLU A CA 1
ATOM 650 C C . GLU A 1 83 ? 0.659 1.963 -16.320 1.00 87.50 83 GLU A C 1
ATOM 652 O O . GLU A 1 83 ? 0.662 1.122 -17.216 1.00 87.50 83 GLU A O 1
ATOM 657 N N . ASP A 1 84 ? 0.094 1.726 -15.131 1.00 88.69 84 ASP A N 1
ATOM 658 C CA . ASP A 1 84 ? -0.557 0.466 -14.805 1.00 88.69 84 ASP A CA 1
ATOM 659 C C . ASP A 1 84 ? -2.003 0.447 -15.304 1.00 88.69 84 ASP A C 1
ATOM 661 O O . ASP A 1 84 ? -2.914 0.992 -14.673 1.00 88.69 84 ASP A O 1
ATOM 665 N N . LEU A 1 85 ? -2.210 -0.244 -16.423 1.00 84.50 85 LEU A N 1
ATOM 666 C CA . LEU A 1 85 ? -3.526 -0.443 -17.030 1.00 84.50 85 LEU A CA 1
ATOM 667 C C . LEU A 1 85 ? -4.480 -1.223 -16.114 1.00 84.50 85 LEU A C 1
ATOM 669 O O . LEU A 1 85 ? -5.691 -1.015 -16.163 1.00 84.50 85 LEU A O 1
ATOM 673 N N . ASP A 1 86 ? -3.945 -2.082 -15.244 1.00 84.88 86 ASP A N 1
ATOM 674 C CA . ASP A 1 86 ? -4.744 -2.906 -14.338 1.00 84.88 86 ASP A CA 1
ATOM 675 C C . ASP A 1 86 ? -5.168 -2.164 -13.058 1.00 84.88 86 ASP A C 1
ATOM 677 O O . ASP A 1 86 ? -5.975 -2.675 -12.275 1.00 84.88 86 ASP A O 1
ATOM 681 N N . GLY A 1 87 ? -4.611 -0.974 -12.803 1.00 88.50 87 GLY A N 1
ATOM 682 C CA . GLY A 1 87 ? -4.949 -0.130 -11.653 1.00 88.50 87 GLY A CA 1
ATOM 683 C C . GLY A 1 87 ? -4.726 -0.785 -10.282 1.00 88.50 87 GLY A C 1
ATOM 684 O O . GLY A 1 87 ? -5.417 -0.448 -9.315 1.00 88.50 87 GLY A O 1
ATOM 685 N N . ARG A 1 88 ? -3.788 -1.731 -10.189 1.00 93.50 88 ARG A N 1
ATOM 686 C CA . ARG A 1 88 ? -3.445 -2.520 -8.990 1.00 93.50 88 ARG A CA 1
ATOM 687 C C . ARG A 1 88 ? -2.045 -2.237 -8.454 1.00 93.50 88 ARG A C 1
ATOM 689 O O . ARG A 1 88 ? -1.684 -2.752 -7.397 1.00 93.50 88 ARG A O 1
ATOM 696 N N . THR A 1 89 ? -1.279 -1.414 -9.152 1.00 95.75 89 THR A N 1
ATOM 697 C CA . THR A 1 89 ? 0.115 -1.115 -8.859 1.00 95.75 89 THR A CA 1
ATOM 698 C C . THR A 1 89 ? 0.263 0.312 -8.362 1.00 95.75 89 THR A C 1
ATOM 700 O O . THR A 1 89 ? -0.309 1.265 -8.898 1.00 95.75 89 THR A O 1
ATOM 703 N N . VAL A 1 90 ? 1.065 0.466 -7.315 1.00 96.31 90 VAL A N 1
ATOM 704 C CA . VAL A 1 90 ? 1.502 1.771 -6.831 1.00 96.31 90 VAL A CA 1
ATOM 705 C C . VAL A 1 90 ? 3.009 1.914 -6.993 1.00 96.31 90 VAL A C 1
ATOM 707 O O . VAL A 1 90 ? 3.758 0.949 -6.839 1.00 96.31 90 VAL A O 1
ATOM 710 N N . LYS A 1 91 ? 3.461 3.131 -7.286 1.00 96.19 91 LYS A N 1
ATOM 711 C CA . LYS A 1 91 ? 4.869 3.473 -7.487 1.00 96.19 91 LYS A CA 1
ATOM 712 C C . LYS A 1 91 ? 5.371 4.331 -6.332 1.00 96.19 91 LYS A C 1
ATOM 714 O O . LYS A 1 91 ? 4.720 5.295 -5.935 1.00 96.19 91 LYS A O 1
ATOM 719 N N . CYS A 1 92 ? 6.521 3.973 -5.770 1.00 95.81 92 CYS A N 1
ATOM 720 C CA . CYS A 1 92 ? 7.179 4.763 -4.734 1.00 95.81 92 CYS A CA 1
ATOM 721 C C . CYS A 1 92 ? 7.729 6.061 -5.335 1.00 95.81 92 CYS A C 1
ATOM 723 O O . CYS A 1 92 ? 8.455 6.022 -6.325 1.00 95.81 92 CYS A O 1
ATOM 725 N N . THR A 1 93 ? 7.449 7.197 -4.701 1.00 95.75 93 THR A N 1
ATOM 726 C CA . THR A 1 93 ? 7.861 8.524 -5.183 1.00 95.75 93 THR A CA 1
ATOM 727 C C . THR A 1 93 ? 9.366 8.771 -5.133 1.00 95.75 93 THR A C 1
ATOM 729 O O . THR A 1 93 ? 9.854 9.647 -5.835 1.00 95.75 93 THR A O 1
ATOM 732 N N . LYS A 1 94 ? 10.108 8.029 -4.302 1.00 93.25 94 LYS A N 1
ATOM 733 C CA . LYS A 1 94 ? 11.556 8.228 -4.134 1.00 93.25 94 LYS A CA 1
ATOM 734 C C . LYS A 1 94 ? 12.402 7.423 -5.115 1.00 93.25 94 LYS A C 1
ATOM 736 O O . LYS A 1 94 ? 13.363 7.939 -5.662 1.00 93.25 94 LYS A O 1
ATOM 741 N N . HIS A 1 95 ? 12.068 6.146 -5.289 1.00 91.00 95 HIS A N 1
ATOM 742 C CA . HIS A 1 95 ? 12.935 5.189 -5.990 1.00 91.00 95 HIS A CA 1
ATOM 743 C C . HIS A 1 95 ? 12.241 4.518 -7.176 1.00 91.00 95 HIS A C 1
ATOM 745 O O . HIS A 1 95 ? 12.821 3.639 -7.801 1.00 91.00 95 HIS A O 1
ATOM 751 N N . ASN A 1 96 ? 10.983 4.873 -7.457 1.00 92.00 96 ASN A N 1
ATOM 752 C CA . ASN A 1 96 ? 10.162 4.283 -8.517 1.00 92.00 96 ASN A CA 1
ATOM 753 C C . ASN A 1 96 ? 9.907 2.772 -8.390 1.00 92.00 96 ASN A C 1
ATOM 755 O O . ASN A 1 96 ? 9.432 2.142 -9.333 1.00 92.00 96 ASN A O 1
ATOM 759 N N . TRP A 1 97 ? 10.156 2.192 -7.212 1.00 93.62 97 TRP A N 1
ATOM 760 C CA . TRP A 1 97 ? 9.819 0.799 -6.929 1.00 93.62 97 TRP A CA 1
ATOM 761 C C . TRP A 1 97 ? 8.308 0.609 -6.983 1.00 93.62 97 TRP A C 1
ATOM 763 O O . TRP A 1 97 ? 7.554 1.414 -6.423 1.00 93.62 97 TRP A O 1
ATOM 773 N N . LYS A 1 98 ? 7.878 -0.461 -7.646 1.00 95.06 98 LYS A N 1
ATOM 774 C CA . LYS A 1 98 ? 6.465 -0.770 -7.870 1.00 95.06 98 LYS A CA 1
ATOM 775 C C . LYS A 1 98 ? 6.000 -1.840 -6.880 1.00 95.06 98 LYS A C 1
ATOM 777 O O . LYS A 1 98 ? 6.693 -2.837 -6.684 1.00 95.06 98 LYS A O 1
ATOM 782 N N . LEU A 1 99 ? 4.840 -1.633 -6.263 1.00 95.50 99 LEU A N 1
ATOM 783 C CA . LEU A 1 99 ? 4.186 -2.562 -5.338 1.00 95.50 99 LEU A CA 1
ATOM 784 C C . LEU A 1 99 ? 2.841 -2.990 -5.926 1.00 95.50 99 LEU A C 1
ATOM 786 O O . LEU A 1 99 ? 2.007 -2.142 -6.248 1.00 95.50 99 LEU A O 1
ATOM 790 N N . ASN A 1 100 ? 2.615 -4.298 -6.018 1.00 95.19 100 ASN A N 1
ATOM 791 C CA . ASN A 1 100 ? 1.333 -4.857 -6.421 1.00 95.19 100 ASN A CA 1
ATOM 792 C C . ASN A 1 100 ? 0.416 -4.992 -5.197 1.00 95.19 100 ASN A C 1
ATOM 794 O O . ASN A 1 100 ? 0.710 -5.743 -4.269 1.00 95.19 100 ASN A O 1
ATOM 798 N N . MET A 1 101 ? -0.714 -4.289 -5.198 1.00 94.69 101 MET A N 1
ATOM 799 C CA . MET A 1 101 ? -1.629 -4.221 -4.055 1.00 94.69 101 MET A CA 1
ATOM 800 C C . MET A 1 101 ? -2.469 -5.487 -3.844 1.00 94.69 101 MET A C 1
ATOM 802 O O . MET A 1 101 ? -3.001 -5.699 -2.754 1.00 94.69 101 MET A O 1
ATOM 806 N N . LEU A 1 102 ? -2.593 -6.341 -4.863 1.00 92.56 102 LEU A N 1
ATOM 807 C CA . LEU A 1 102 ? -3.289 -7.620 -4.738 1.00 92.56 102 LEU A CA 1
ATOM 808 C C . LEU A 1 102 ? -2.426 -8.624 -3.961 1.00 92.56 102 LEU A C 1
ATOM 810 O O . LEU A 1 102 ? -2.908 -9.293 -3.041 1.00 92.56 102 LEU A O 1
ATOM 814 N N . THR A 1 103 ? -1.142 -8.706 -4.319 1.00 92.62 103 THR A N 1
ATOM 815 C CA . THR A 1 103 ? -0.192 -9.680 -3.758 1.00 92.62 103 THR A CA 1
ATOM 816 C C . THR A 1 103 ? 0.632 -9.135 -2.595 1.00 92.62 103 THR A C 1
ATOM 818 O O . THR A 1 103 ? 1.256 -9.923 -1.892 1.00 92.62 103 THR A O 1
ATOM 821 N N . MET A 1 104 ? 0.648 -7.814 -2.389 1.00 94.44 104 MET A N 1
ATOM 822 C CA . MET A 1 104 ? 1.538 -7.097 -1.463 1.00 94.44 104 MET A CA 1
ATOM 823 C C . MET A 1 104 ? 3.035 -7.312 -1.740 1.00 94.44 104 MET A C 1
ATOM 825 O O . MET A 1 104 ? 3.877 -7.064 -0.875 1.00 94.44 104 MET A O 1
ATOM 829 N N . LYS A 1 105 ? 3.389 -7.742 -2.957 1.00 94.88 105 LYS A N 1
ATOM 830 C CA . LYS A 1 105 ? 4.775 -7.973 -3.376 1.00 94.88 105 LYS A CA 1
ATOM 831 C C . LYS A 1 105 ? 5.305 -6.817 -4.208 1.00 94.88 105 LYS A C 1
ATOM 833 O O . LYS A 1 105 ? 4.602 -6.267 -5.061 1.00 94.88 105 LYS A O 1
ATOM 838 N N . TYR A 1 106 ? 6.565 -6.481 -3.975 1.00 94.12 106 TYR A N 1
ATOM 839 C CA . TYR A 1 106 ? 7.296 -5.569 -4.839 1.00 94.12 106 TYR A CA 1
ATOM 840 C C . TYR A 1 106 ? 7.596 -6.252 -6.175 1.00 94.12 106 TYR A C 1
ATOM 842 O O . TYR A 1 106 ? 7.955 -7.425 -6.221 1.00 94.12 106 TYR A O 1
ATOM 850 N N . MET A 1 107 ? 7.394 -5.516 -7.264 1.00 91.50 107 MET A N 1
ATOM 851 C CA . MET A 1 107 ? 7.580 -6.011 -8.631 1.00 91.50 107 MET A CA 1
ATOM 852 C C . MET A 1 107 ? 8.976 -5.701 -9.169 1.00 91.50 107 MET A C 1
ATOM 854 O O . MET A 1 107 ? 9.455 -6.384 -10.066 1.00 91.50 107 MET A O 1
ATOM 858 N N . ASN A 1 108 ? 9.611 -4.653 -8.644 1.00 87.44 108 ASN A N 1
ATOM 859 C CA . ASN A 1 108 ? 10.944 -4.241 -9.049 1.00 87.44 108 ASN A CA 1
ATOM 860 C C . ASN A 1 108 ? 11.687 -3.597 -7.860 1.00 87.44 108 ASN A C 1
ATOM 862 O O . ASN A 1 108 ? 11.234 -2.542 -7.398 1.00 87.44 108 ASN A O 1
ATOM 866 N N . PRO A 1 109 ? 12.795 -4.196 -7.384 1.00 84.06 109 PRO A N 1
ATOM 867 C CA . PRO A 1 109 ? 13.312 -5.510 -7.782 1.00 84.06 109 PRO A CA 1
ATOM 868 C C . PRO A 1 109 ? 12.367 -6.652 -7.348 1.00 84.06 109 PRO A C 1
ATOM 870 O O . PRO A 1 109 ? 11.750 -6.552 -6.275 1.00 84.06 109 PRO A O 1
ATOM 873 N N . PRO A 1 110 ? 12.222 -7.716 -8.164 1.00 82.62 110 PRO A N 1
ATOM 874 C CA . PRO A 1 110 ? 11.477 -8.909 -7.769 1.00 82.62 110 PRO A CA 1
ATOM 875 C C . PRO A 1 110 ? 12.173 -9.610 -6.593 1.00 82.62 110 PRO A C 1
ATOM 877 O O . PRO A 1 110 ? 13.361 -9.400 -6.355 1.00 82.62 110 PRO A O 1
ATOM 880 N N . ASP A 1 111 ? 11.417 -10.406 -5.835 1.00 79.56 111 ASP A N 1
ATOM 881 C CA . ASP A 1 111 ? 11.913 -11.204 -4.698 1.00 79.56 111 ASP A CA 1
ATOM 882 C C . ASP A 1 111 ? 12.651 -10.410 -3.606 1.00 79.56 111 ASP A C 1
ATOM 884 O O . ASP A 1 111 ? 13.493 -10.935 -2.883 1.00 79.56 111 ASP A O 1
ATOM 888 N N . SER A 1 112 ? 12.305 -9.130 -3.459 1.00 82.38 112 SER A N 1
ATOM 889 C CA . SER A 1 112 ? 12.844 -8.265 -2.412 1.00 82.38 112 SER A CA 1
ATOM 890 C C . SER A 1 112 ? 12.146 -8.500 -1.067 1.00 82.38 112 SER A C 1
ATOM 892 O O . SER A 1 112 ? 12.485 -9.407 -0.316 1.00 82.38 112 SER A O 1
ATOM 894 N N . PHE A 1 113 ? 11.150 -7.686 -0.735 1.00 84.56 113 PHE A N 1
ATOM 895 C CA . PHE A 1 113 ? 10.357 -7.815 0.488 1.00 84.56 113 PHE A CA 1
ATOM 896 C C . PHE A 1 113 ? 8.870 -7.698 0.172 1.00 84.56 113 PHE A C 1
ATOM 898 O O . PHE A 1 113 ? 8.471 -7.332 -0.933 1.00 84.56 113 PHE A O 1
ATOM 905 N N . MET A 1 114 ? 8.029 -8.030 1.149 1.00 91.88 114 MET A N 1
ATOM 906 C CA . MET A 1 114 ? 6.582 -7.853 1.050 1.00 91.88 114 MET A CA 1
ATOM 907 C C . MET A 1 114 ? 6.131 -6.701 1.930 1.00 91.88 114 MET A C 1
ATOM 909 O O . MET A 1 114 ? 6.694 -6.461 3.003 1.00 91.88 114 MET A O 1
ATOM 913 N N . GLN A 1 115 ? 5.095 -6.000 1.489 1.00 94.38 115 GLN A N 1
ATOM 914 C CA . GLN A 1 115 ? 4.421 -5.024 2.325 1.00 94.38 115 GLN A CA 1
ATOM 915 C C . GLN A 1 115 ? 3.542 -5.733 3.359 1.00 94.38 115 GLN A C 1
ATOM 917 O O . GLN A 1 115 ? 2.926 -6.753 3.057 1.00 94.38 115 GLN A O 1
ATOM 922 N N . ASP A 1 116 ? 3.476 -5.188 4.575 1.00 92.69 116 ASP A N 1
ATOM 923 C CA . ASP A 1 116 ? 2.599 -5.746 5.607 1.00 92.69 116 ASP A CA 1
ATOM 924 C C . ASP A 1 116 ? 1.145 -5.403 5.276 1.00 92.69 116 ASP A C 1
ATOM 926 O O . ASP A 1 116 ? 0.768 -4.224 5.224 1.00 92.69 116 ASP A O 1
ATOM 930 N N . GLU A 1 117 ? 0.331 -6.434 5.048 1.00 92.69 117 GLU A N 1
ATOM 931 C CA . GLU A 1 117 ? -1.119 -6.282 4.970 1.00 92.69 117 GLU A CA 1
ATOM 932 C C . GLU A 1 117 ? -1.650 -5.960 6.374 1.00 92.69 117 GLU A C 1
ATOM 934 O O . GLU A 1 117 ? -1.315 -6.621 7.357 1.00 92.69 117 GLU A O 1
ATOM 939 N N . LEU A 1 118 ? -2.471 -4.918 6.478 1.00 90.00 118 LEU A N 1
ATOM 940 C CA . LEU A 1 118 ? -3.166 -4.598 7.716 1.00 90.00 118 LEU A CA 1
ATOM 941 C C . LEU A 1 118 ? -4.276 -5.623 7.941 1.00 90.00 118 LEU A C 1
ATOM 943 O O . LEU A 1 118 ? -5.098 -5.868 7.054 1.00 90.00 118 LEU A O 1
ATOM 947 N N . GLY A 1 119 ? -4.305 -6.193 9.146 1.00 80.06 119 GLY A N 1
ATOM 948 C CA . GLY A 1 119 ? -5.367 -7.098 9.566 1.00 80.06 119 GLY A CA 1
ATOM 949 C C . GLY A 1 119 ? -6.733 -6.418 9.474 1.00 80.06 119 GLY A C 1
ATOM 950 O O . GLY A 1 119 ? -6.900 -5.272 9.893 1.00 80.06 119 GLY A O 1
ATOM 951 N N . LYS A 1 120 ? -7.714 -7.128 8.915 1.00 70.25 120 LYS A N 1
ATOM 952 C CA . LYS A 1 120 ? -9.105 -6.672 8.857 1.00 70.25 120 LYS A CA 1
ATOM 953 C C . LYS A 1 120 ? -9.830 -7.216 10.073 1.00 70.25 120 LYS A C 1
ATOM 955 O O . LYS A 1 120 ? -10.070 -8.417 10.153 1.00 70.25 120 LYS A O 1
ATOM 960 N N . PHE A 1 121 ? -10.205 -6.334 10.986 1.00 59.66 121 PHE A N 1
ATOM 961 C CA . PHE A 1 121 ? -11.180 -6.661 12.017 1.00 59.66 121 PHE A CA 1
ATOM 962 C C . PHE A 1 121 ? -12.537 -6.179 11.512 1.00 59.66 121 PHE A C 1
ATOM 964 O O . PHE A 1 121 ? -12.835 -4.987 11.534 1.00 59.66 121 PHE A O 1
ATOM 971 N N . LEU A 1 122 ? -13.317 -7.102 10.950 1.00 53.28 122 LEU A N 1
ATOM 972 C CA . LEU A 1 122 ? -14.699 -6.836 10.572 1.00 53.28 122 LEU A CA 1
ATOM 973 C C . LEU A 1 122 ? -15.535 -6.849 11.854 1.00 53.28 122 LEU A C 1
ATOM 975 O O . LEU A 1 122 ? -15.828 -7.916 12.386 1.00 53.28 122 LEU A O 1
ATOM 979 N N . TYR A 1 123 ? -15.916 -5.675 12.352 1.00 45.91 123 TYR A N 1
ATOM 980 C CA . TYR A 1 123 ? -17.029 -5.585 13.292 1.00 45.91 123 TYR A CA 1
ATOM 981 C C . TYR A 1 123 ? -18.307 -5.593 12.466 1.00 45.91 123 TYR A C 1
ATOM 983 O O . TYR A 1 123 ? -18.725 -4.579 11.917 1.00 45.91 123 TYR A O 1
ATOM 991 N N . ILE A 1 124 ? -18.882 -6.779 12.310 1.00 39.06 124 ILE A N 1
ATOM 992 C CA . ILE A 1 124 ? -20.229 -6.917 11.776 1.00 39.06 124 ILE A CA 1
ATOM 993 C C . ILE A 1 124 ? -21.170 -6.517 12.919 1.00 39.06 124 ILE A C 1
ATOM 995 O O . ILE A 1 124 ? -21.095 -7.098 14.004 1.00 39.06 124 ILE A O 1
ATOM 999 N N . GLU A 1 125 ? -22.080 -5.569 12.684 1.00 40.84 125 GLU A N 1
ATOM 1000 C CA . GLU A 1 125 ? -23.197 -5.244 13.594 1.00 40.84 125 GLU A CA 1
ATOM 1001 C C . GLU A 1 125 ? -24.136 -6.441 13.880 1.00 40.84 125 GLU A C 1
ATOM 1003 O O . GLU A 1 125 ? -25.121 -6.317 14.604 1.00 40.84 125 GLU A O 1
ATOM 1008 N N . GLU A 1 126 ? -23.834 -7.648 13.397 1.00 37.69 126 GLU A N 1
ATOM 1009 C CA . GLU A 1 126 ? -24.571 -8.867 13.745 1.00 37.69 126 GLU A CA 1
ATOM 1010 C C . GLU A 1 126 ? -24.370 -9.324 15.201 1.00 37.69 126 GLU A C 1
ATOM 1012 O O . GLU A 1 126 ? -25.001 -10.285 15.648 1.00 37.69 126 GLU A O 1
ATOM 1017 N N . PHE A 1 127 ? -23.554 -8.625 15.995 1.00 37.84 127 PHE A N 1
ATOM 1018 C CA . PHE A 1 127 ? -23.463 -8.886 17.434 1.00 37.84 127 PHE A CA 1
ATOM 1019 C C . PHE A 1 127 ? -24.661 -8.368 18.248 1.00 37.84 127 PHE A C 1
ATOM 1021 O O . PHE A 1 127 ? -24.813 -8.765 19.402 1.00 37.84 127 PHE A O 1
ATOM 1028 N N . SER A 1 128 ? -25.564 -7.565 17.669 1.00 43.75 128 SER A N 1
ATOM 1029 C CA . SER A 1 128 ? -26.760 -7.088 18.387 1.00 43.75 128 SER A CA 1
ATOM 1030 C C . SER A 1 128 ? -27.795 -8.198 18.654 1.00 43.75 128 SER A C 1
ATOM 1032 O O . SER A 1 128 ? -28.471 -8.193 19.684 1.00 43.75 128 SER A O 1
ATOM 1034 N N . LEU A 1 129 ? -27.903 -9.214 17.784 1.00 44.50 129 LEU A N 1
ATOM 1035 C CA . LEU A 1 129 ? -28.995 -10.199 17.874 1.00 44.50 129 LEU A CA 1
ATOM 1036 C C . LEU A 1 129 ? -28.597 -11.566 18.445 1.00 44.50 129 LEU A C 1
ATOM 1038 O O . LEU A 1 129 ? -29.444 -12.219 19.052 1.00 44.50 129 LEU A O 1
ATOM 1042 N N . LYS A 1 130 ? -27.329 -11.989 18.351 1.00 38.88 130 LYS A N 1
ATOM 1043 C CA . LYS A 1 130 ? -26.881 -13.253 18.976 1.00 38.88 130 LYS A CA 1
ATOM 1044 C C . LYS A 1 130 ? -26.493 -13.127 20.450 1.00 38.88 130 LYS A C 1
ATOM 1046 O O . LYS A 1 130 ? -26.546 -14.122 21.165 1.00 38.88 130 LYS A O 1
ATOM 1051 N N . PHE A 1 131 ? -26.173 -11.928 20.941 1.00 37.91 131 PHE A N 1
ATOM 1052 C CA . PHE A 1 131 ? -25.904 -11.728 22.372 1.00 37.91 131 PHE A CA 1
ATOM 1053 C C . PHE A 1 131 ? -27.177 -11.551 23.215 1.00 37.91 131 PHE A C 1
ATOM 1055 O O . PHE A 1 131 ? -27.160 -11.825 24.416 1.00 37.91 131 PHE A O 1
ATOM 1062 N N . ARG A 1 132 ? -28.318 -11.215 22.589 1.00 45.38 132 ARG A N 1
ATOM 1063 C CA . ARG A 1 132 ? -29.626 -11.171 23.267 1.00 45.38 132 ARG A CA 1
ATOM 1064 C C . ARG A 1 132 ? -30.092 -12.536 23.782 1.00 45.38 132 ARG A C 1
ATOM 1066 O O . ARG A 1 132 ? -30.780 -12.578 24.796 1.00 45.38 132 ARG A O 1
ATOM 1073 N N . SER A 1 133 ? -29.707 -13.648 23.148 1.00 37.38 133 SER A N 1
ATOM 1074 C CA . SER A 1 133 ? -30.078 -14.984 23.643 1.00 37.38 133 SER A CA 1
ATOM 1075 C C . SER A 1 133 ? -29.184 -15.476 24.783 1.00 37.38 133 SER A C 1
ATOM 1077 O O . SER A 1 133 ? -29.623 -16.318 25.561 1.00 37.38 133 SER A O 1
ATOM 1079 N N . PHE A 1 134 ? -27.964 -14.944 24.922 1.00 40.97 134 PHE A N 1
ATOM 1080 C CA . PHE A 1 134 ? -27.048 -15.315 26.008 1.00 40.97 134 PHE A CA 1
ATOM 1081 C C . PHE A 1 134 ? -27.316 -14.528 27.302 1.00 40.97 134 PHE A C 1
ATOM 1083 O O . PHE A 1 134 ? -27.116 -15.049 28.394 1.00 40.97 134 PHE A O 1
ATOM 1090 N N . PHE A 1 135 ? -27.855 -13.309 27.196 1.00 38.69 135 PHE A N 1
ATOM 1091 C CA . PHE A 1 135 ? -28.179 -12.450 28.343 1.00 38.69 135 PHE A CA 1
ATOM 1092 C C . PHE A 1 135 ? -29.660 -12.448 28.756 1.00 38.69 135 PHE A C 1
ATOM 1094 O O . PHE A 1 135 ? -30.087 -11.592 29.522 1.00 38.69 135 PHE A O 1
ATOM 1101 N N . SER A 1 136 ? -30.453 -13.440 28.339 1.00 38.53 136 SER A N 1
ATOM 1102 C CA . SER A 1 136 ? -31.841 -13.590 28.820 1.00 38.53 136 SER A CA 1
ATOM 1103 C C . SER A 1 136 ? -31.957 -14.125 30.260 1.00 38.53 136 SER A C 1
ATOM 1105 O O . SER A 1 136 ? -33.058 -14.407 30.729 1.00 38.53 136 SER A O 1
ATOM 1107 N N . ARG A 1 137 ? -30.836 -14.274 30.983 1.00 46.78 137 ARG A N 1
ATOM 1108 C CA . ARG A 1 137 ? -30.802 -14.853 32.334 1.00 46.78 137 ARG A CA 1
ATOM 1109 C C . ARG A 1 137 ? -30.035 -14.045 33.377 1.00 46.78 137 ARG A C 1
ATOM 1111 O O . ARG A 1 137 ? -29.496 -14.625 34.310 1.00 46.78 137 ARG A O 1
ATOM 1118 N N . LEU A 1 138 ? -30.045 -12.722 33.269 1.00 39.47 138 LEU A N 1
ATOM 1119 C CA . LEU A 1 138 ? -29.867 -11.859 34.435 1.00 39.47 138 LEU A CA 1
ATOM 1120 C C . LEU A 1 138 ? -30.981 -10.816 34.433 1.00 39.47 138 LEU A C 1
ATOM 1122 O O . LEU A 1 138 ? -31.307 -10.216 33.413 1.00 39.47 138 LEU A O 1
ATOM 1126 N N . SER A 1 139 ? -31.638 -10.763 35.581 1.00 41.72 139 SER A N 1
ATOM 1127 C CA . SER A 1 139 ? -32.880 -10.078 35.897 1.00 41.72 139 SER A CA 1
ATOM 1128 C C . SER A 1 139 ? -32.857 -8.584 35.594 1.00 41.72 139 SER A C 1
ATOM 1130 O O . SER A 1 139 ? -31.802 -7.960 35.559 1.00 41.72 139 SER A O 1
ATOM 1132 N N . LEU A 1 140 ? -34.069 -8.049 35.419 1.00 42.81 140 LEU A N 1
ATOM 1133 C CA . LEU A 1 140 ? -34.407 -6.635 35.310 1.00 42.81 140 LEU A CA 1
ATOM 1134 C C . LEU A 1 140 ? -33.505 -5.750 36.182 1.00 42.81 140 LEU A C 1
ATOM 1136 O O . LEU A 1 140 ? -33.549 -5.877 37.398 1.00 42.81 140 LEU A O 1
ATOM 1140 N N . GLU A 1 141 ? -32.741 -4.857 35.555 1.00 43.34 141 GLU A N 1
ATOM 1141 C CA . GLU A 1 141 ? -32.647 -3.418 35.851 1.00 43.34 141 GLU A CA 1
ATOM 1142 C C . GLU A 1 141 ? -31.520 -2.786 35.010 1.00 43.34 141 GLU A C 1
ATOM 1144 O O . GLU A 1 141 ? -30.565 -3.452 34.626 1.00 43.34 141 GLU A O 1
ATOM 1149 N N . ALA A 1 142 ? -31.655 -1.490 34.720 1.00 35.66 142 ALA A N 1
ATOM 1150 C CA . ALA A 1 142 ? -30.726 -0.628 33.977 1.00 35.66 142 ALA A CA 1
ATOM 1151 C C . ALA A 1 142 ? -30.873 -0.553 32.436 1.00 35.66 142 ALA A C 1
ATOM 1153 O O . ALA A 1 142 ? -29.911 -0.611 31.672 1.00 35.66 142 ALA A O 1
ATOM 1154 N N . ALA A 1 143 ? -32.089 -0.235 31.976 1.00 39.59 143 ALA A N 1
ATOM 1155 C CA . ALA A 1 143 ? -32.196 0.943 31.111 1.00 39.59 143 ALA A CA 1
ATOM 1156 C C . ALA A 1 143 ? -31.656 2.153 31.901 1.00 39.59 143 ALA A C 1
ATOM 1158 O O . ALA A 1 143 ? -31.907 2.210 33.099 1.00 39.59 143 ALA A O 1
ATOM 1159 N N . ILE A 1 144 ? -30.984 3.104 31.240 1.00 38.50 144 ILE A N 1
ATOM 1160 C CA . ILE A 1 144 ? -30.214 4.240 31.804 1.00 38.50 144 ILE A CA 1
ATOM 1161 C C . ILE A 1 144 ? -28.710 3.925 31.867 1.00 38.50 144 ILE A C 1
ATOM 1163 O O . ILE A 1 144 ? -28.214 3.438 32.867 1.00 38.50 144 ILE A O 1
ATOM 1167 N N . TYR A 1 145 ? -27.988 4.205 30.779 1.00 31.81 145 TYR A N 1
ATOM 1168 C CA . TYR A 1 145 ? -26.743 4.996 30.783 1.00 31.81 145 TYR A CA 1
ATOM 1169 C C . TYR A 1 145 ? -26.330 5.252 29.324 1.00 31.81 145 TYR A C 1
ATOM 1171 O O . TYR A 1 145 ? -25.410 4.670 28.757 1.00 31.81 145 TYR A O 1
ATOM 1179 N N . SER A 1 146 ? -27.078 6.147 28.680 1.00 45.41 146 SER A N 1
ATOM 1180 C CA . SER A 1 146 ? -26.547 6.961 27.595 1.00 45.41 146 SER A CA 1
ATOM 1181 C C . SER A 1 146 ? -25.485 7.895 28.184 1.00 45.41 146 SER A C 1
ATOM 1183 O O . SER A 1 146 ? -25.800 8.631 29.118 1.00 45.41 146 SER A O 1
ATOM 1185 N N . ARG A 1 147 ? -24.295 7.941 27.570 1.00 41.66 147 ARG A N 1
ATOM 1186 C CA . ARG A 1 147 ? -23.191 8.889 27.843 1.00 41.66 147 ARG A CA 1
ATOM 1187 C C . ARG A 1 147 ? -22.316 8.540 29.070 1.00 41.66 147 ARG A C 1
ATOM 1189 O O . ARG A 1 147 ? -22.822 8.374 30.168 1.00 41.66 147 ARG A O 1
ATOM 1196 N N . LEU A 1 148 ? -20.995 8.578 28.835 1.00 30.08 148 LEU A N 1
ATOM 1197 C CA . LEU A 1 148 ? -19.837 8.444 29.750 1.00 30.08 148 LEU A CA 1
ATOM 1198 C C . LEU A 1 148 ? -19.227 7.037 29.948 1.00 30.08 148 LEU A C 1
ATOM 1200 O O . LEU A 1 148 ? -19.695 6.247 30.747 1.00 30.08 148 LEU A O 1
ATOM 1204 N N . SER A 1 149 ? -18.084 6.850 29.269 1.00 34.44 149 SER A N 1
ATOM 1205 C CA . SER A 1 149 ? -16.778 6.375 29.777 1.00 34.44 149 SER A CA 1
ATOM 1206 C C . SER A 1 149 ? -16.599 5.006 30.465 1.00 34.44 149 SER A C 1
ATOM 1208 O O . SER A 1 149 ? -17.424 4.569 31.250 1.00 34.44 149 SER A O 1
ATOM 1210 N N . LEU A 1 150 ? -15.366 4.497 30.294 1.00 32.84 150 LEU A N 1
ATOM 1211 C CA . LEU A 1 150 ? -14.649 3.425 31.014 1.00 32.84 150 LEU A CA 1
ATOM 1212 C C . LEU A 1 150 ? -14.853 1.975 30.499 1.00 32.84 150 LEU A C 1
ATOM 1214 O O . LEU A 1 150 ? -15.967 1.484 30.427 1.00 32.84 150 LEU A O 1
ATOM 1218 N N . VAL A 1 151 ? -13.807 1.342 29.918 1.00 34.16 151 VAL A N 1
ATOM 1219 C CA . VAL A 1 151 ? -12.771 0.492 30.591 1.00 34.16 151 VAL A CA 1
ATOM 1220 C C . VAL A 1 151 ? -13.449 -0.840 31.000 1.00 34.16 151 VAL A C 1
ATOM 1222 O O . VAL A 1 151 ? -14.359 -0.826 31.809 1.00 34.16 151 VAL A O 1
ATOM 1225 N N . THR A 1 152 ? -13.152 -2.040 30.464 1.00 36.91 152 THR A N 1
ATOM 1226 C CA . THR A 1 152 ? -11.860 -2.759 30.490 1.00 36.91 152 THR A CA 1
ATOM 1227 C C . THR A 1 152 ? -11.911 -4.196 29.892 1.00 36.91 152 THR A C 1
ATOM 1229 O O . THR A 1 152 ? -12.982 -4.789 29.882 1.00 36.91 152 THR A O 1
ATOM 1232 N N . TRP A 1 153 ? -10.704 -4.737 29.587 1.00 35.59 153 TRP A N 1
ATOM 1233 C CA . TRP A 1 153 ? -10.193 -6.148 29.527 1.00 35.59 153 TRP A CA 1
ATOM 1234 C C . TRP A 1 153 ? -10.787 -7.142 28.488 1.00 35.59 153 TRP A C 1
ATOM 1236 O O . TRP A 1 153 ? -11.941 -7.021 28.115 1.00 35.59 153 TRP A O 1
ATOM 1246 N N . LEU A 1 154 ? -10.087 -8.145 27.919 1.00 28.83 154 LEU A N 1
ATOM 1247 C CA . LEU A 1 154 ? -8.850 -8.913 28.212 1.00 28.83 154 LEU A CA 1
ATOM 1248 C C . LEU A 1 154 ? -8.100 -9.200 26.882 1.00 28.83 154 LEU A C 1
ATOM 1250 O O . LEU A 1 154 ? -8.737 -9.490 25.875 1.00 28.83 154 LEU A O 1
ATOM 1254 N N . VAL A 1 155 ? -6.795 -8.938 26.758 1.00 33.66 155 VAL A N 1
ATOM 1255 C CA . VAL A 1 155 ? -5.676 -9.909 26.874 1.00 33.66 155 VAL A CA 1
ATOM 1256 C C . VAL A 1 155 ? -6.009 -11.345 26.442 1.00 33.66 155 VAL A C 1
ATOM 1258 O O . VAL A 1 155 ? -6.669 -12.081 27.170 1.00 33.66 155 VAL A O 1
ATOM 1261 N N . ASN A 1 156 ? -5.443 -11.739 25.301 1.00 32.19 156 ASN A N 1
ATOM 1262 C CA . ASN A 1 156 ? -4.666 -12.969 25.143 1.00 32.19 156 ASN A CA 1
ATOM 1263 C C . ASN A 1 156 ? -3.466 -12.651 24.250 1.00 32.19 156 ASN A C 1
ATOM 1265 O O . ASN A 1 156 ? -3.684 -11.952 23.233 1.00 32.19 156 ASN A O 1
#

Organism: NCBI:txid433685

Secondary structure (DSSP, 8-state):
-------TTSTHHHHGGG--------------HHHHHHSPSEEEEEE-TTT--EEEEEEETTEEEEEES--TTT---EEE-TT-TTS-EEEETTT--EEETTTTEEEESTTS-BPPBPP-----TTHHHHSTTTSTTS-S------S---------

Sequence (156 aa):
MTNFPLSGRYCRQYENAQKMISQKAQVVLLLDAEMVNSLQVGINFKKSPEDGKSYILYKSKSGIKACKNQCKHQGGLFIKDIEDLDGRTVKCTKHNWKLNMLTMKYMNPPDSFMQDELGKFLYIEEFSLKFRSFFSRLSLEAAIYSRLSLVTWLVN

pLDDT: mean 71.87, std 23.76, range [28.83, 97.0]

Radius of gyration: 24.57 Å; Cα contacts (8 Å, |Δi|>4): 167; chains: 1; bounding box: 76×40×65 Å

Solvent-accessible surface area (backbone atoms only — not comparable to full-atom values): 10334 Å² total; per-residue (Å²): 138,85,85,78,78,87,67,87,64,69,65,63,60,61,67,68,68,67,75,68,77,83,82,76,89,73,91,71,73,88,75,56,72,67,59,60,64,70,51,59,83,25,73,43,80,48,67,24,86,88,78,70,46,50,32,36,35,32,34,51,98,93,44,74,45,37,30,67,43,55,39,83,85,84,51,44,43,61,42,80,34,87,85,40,88,83,43,46,38,30,26,26,77,75,78,62,34,33,36,33,58,86,77,33,36,36,65,46,65,61,90,69,63,67,58,67,70,55,83,83,81,81,82,62,81,69,61,69,68,65,50,55,72,74,56,74,80,66,75,95,79,71,86,85,78,85,81,83,86,81,90,84,90,79,93,131

InterPro domains:
  IPR017941 Rieske [2Fe-2S] iron-sulphur domain [PF00355] (52-102)
  IPR017941 Rieske [2Fe-2S] iron-sulphur domain [PS51296] (31-124)
  IPR027033 Cytidine monophosphate-N-acetylneuraminic acid hydroxylase [PTHR46522] (22-118)
  IPR036922 Rieske [2Fe-2S] iron-sulphur domain superfamily [G3DSA:2.102.10.10] (35-121)
  IPR036922 Rieske [2Fe-2S] iron-sulphur domain superfamily [SSF50022] (36-112)

Mean predicted aligned error: 15.47 Å

Foldseek 3Di:
DDDDDDDPPPVVVVVVVPPPPPDDDDDQDDDDPVNQVPDDAAWDWDAGPVPRFIKIWHQDPVGIWIAGQWDPPPTAGWDFDPPDPPRQWTAGPPPRFIAGNVQQAIVVVHPDDGTDIDDDDDPDPVVVPPVVVVPPPDDDDDPDDDDDDDDDDDDD

Nearest PDB structures (foldseek):
  4nbf-assembly1_C  TM=6.638E-01  e=2.625E-03  Janthinobacterium sp. J3
  2de6-assembly1_B  TM=6.677E-01  e=2.933E-03  Janthinobacterium
  4nbh-assembly1_B  TM=6.660E-01  e=2.775E-03  Janthinobacterium sp. J3
  4nb8-assembly1_C  TM=6.651E-01  e=3.278E-03  Janthinobacterium sp. J3
  3gcf-assembly3_G  TM=5.868E-01  e=7.966E-03  Nocardioides aromaticivorans